Protein AF-A0A662H9S5-F1 (afdb_monomer)

Solvent-accessible surface area (backbone atoms only — not comparable to full-atom values): 3631 Å² total; per-residue (Å²): 135,81,92,68,92,79,60,88,67,54,89,78,48,55,72,69,58,43,51,53,53,50,30,68,72,73,67,54,50,73,69,59,50,52,50,77,70,48,82,77,76,68,51,65,71,60,51,50,73,73,48,83,89,116

Sequence (54 aa):
MSKTSRIPGFYKLSIDERLKKVAEFAGLTEEELSILRKVGNLDLELADRMIENV

pLDDT: mean 90.87, std 6.49, range [60.88, 97.94]

Structure (mmCIF, N/CA/C/O backbone):
data_AF-A0A662H9S5-F1
#
_entry.id   AF-A0A662H9S5-F1
#
loop_
_atom_site.group_PDB
_atom_site.id
_atom_site.type_symbol
_a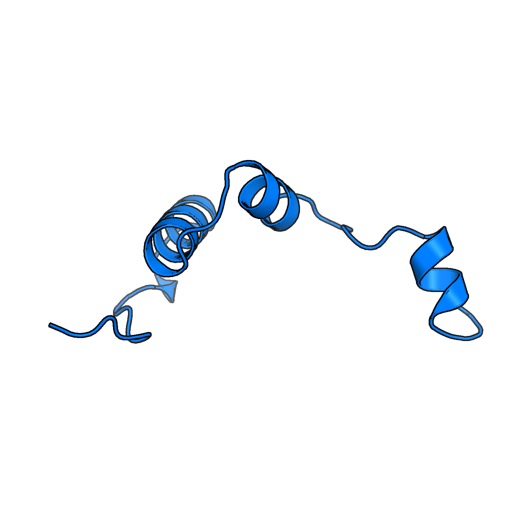tom_site.label_atom_id
_atom_site.label_alt_id
_atom_site.label_comp_id
_atom_site.label_asym_id
_atom_site.label_entity_id
_atom_site.label_seq_id
_atom_site.pdbx_PDB_ins_code
_atom_site.Cartn_x
_atom_site.Cartn_y
_atom_site.Cartn_z
_atom_site.occupancy
_atom_site.B_iso_or_equiv
_atom_site.auth_seq_id
_atom_site.auth_comp_id
_atom_site.auth_asym_id
_atom_site.auth_atom_id
_atom_site.pdbx_PDB_model_num
ATOM 1 N N . MET A 1 1 ? -9.060 -0.360 25.010 1.00 60.88 1 MET A N 1
ATOM 2 C CA . MET A 1 1 ? -8.992 -1.407 23.965 1.00 60.88 1 MET A CA 1
ATOM 3 C C . MET A 1 1 ? -7.697 -1.196 23.196 1.00 60.88 1 MET A C 1
ATOM 5 O O . MET A 1 1 ? -7.501 -0.096 22.698 1.00 60.88 1 MET A O 1
ATOM 9 N N . SER A 1 2 ? -6.790 -2.172 23.155 1.00 83.38 2 SER A N 1
ATOM 10 C CA . SER A 1 2 ? -5.591 -2.093 22.309 1.00 83.38 2 SER A CA 1
ATOM 11 C C . SER A 1 2 ? -5.975 -2.241 20.831 1.00 83.38 2 SER A C 1
ATOM 13 O O . SER A 1 2 ? -6.924 -2.958 20.504 1.00 83.38 2 SER A O 1
ATOM 15 N N . LYS A 1 3 ? -5.259 -1.558 19.927 1.00 84.94 3 LYS A N 1
ATOM 16 C CA . LYS A 1 3 ? -5.420 -1.761 18.477 1.00 84.94 3 LYS A CA 1
ATOM 17 C C . LYS A 1 3 ? -5.112 -3.229 18.138 1.00 84.94 3 LYS A C 1
ATOM 19 O O . LYS A 1 3 ? -4.124 -3.781 18.613 1.00 84.94 3 LYS A O 1
ATOM 24 N N . THR A 1 4 ? -5.954 -3.861 17.318 1.00 92.62 4 THR A N 1
ATOM 25 C CA . THR A 1 4 ? -5.766 -5.240 16.836 1.00 92.62 4 THR A CA 1
ATOM 26 C C . THR A 1 4 ? -5.690 -5.261 15.317 1.00 92.62 4 THR A C 1
ATOM 28 O O . THR A 1 4 ? -6.456 -4.576 14.650 1.00 92.62 4 THR A O 1
ATOM 31 N N . SER A 1 5 ? -4.804 -6.089 14.768 1.00 93.25 5 SER A N 1
ATOM 32 C CA . SER A 1 5 ? -4.700 -6.325 13.323 1.00 93.25 5 SER A CA 1
ATOM 33 C C . SER A 1 5 ? -5.865 -7.146 12.751 1.00 93.25 5 SER A C 1
ATOM 35 O O . SER A 1 5 ? -5.965 -7.323 11.539 1.00 93.25 5 SER A O 1
ATOM 37 N N . ARG A 1 6 ? -6.766 -7.664 13.598 1.00 93.69 6 ARG A N 1
ATOM 38 C CA . ARG A 1 6 ? -7.951 -8.405 13.151 1.00 93.69 6 ARG A CA 1
ATOM 39 C C . ARG A 1 6 ? -8.997 -7.443 12.588 1.00 93.69 6 ARG A C 1
ATOM 41 O O . ARG A 1 6 ? -9.662 -6.743 13.345 1.00 93.69 6 ARG A O 1
ATOM 48 N N . ILE A 1 7 ? -9.190 -7.480 11.268 1.00 93.56 7 ILE A N 1
ATOM 49 C CA . ILE A 1 7 ? -10.223 -6.716 10.551 1.00 93.56 7 ILE A CA 1
ATOM 50 C C . ILE A 1 7 ? -11.167 -7.704 9.835 1.00 93.56 7 ILE A C 1
ATOM 52 O O . ILE A 1 7 ? -10.907 -8.104 8.697 1.00 93.56 7 ILE A O 1
ATOM 56 N N . PRO A 1 8 ? -12.257 -8.156 10.484 1.00 94.94 8 PRO A N 1
ATOM 57 C CA . PRO A 1 8 ? -13.210 -9.079 9.871 1.00 94.94 8 PRO A CA 1
ATOM 58 C C . PRO A 1 8 ? -13.811 -8.513 8.581 1.00 94.94 8 PRO A C 1
ATOM 60 O O . PRO A 1 8 ? -14.161 -7.337 8.505 1.00 94.94 8 PRO A O 1
ATOM 63 N N . GLY A 1 9 ? -13.938 -9.359 7.556 1.00 96.88 9 GLY A N 1
ATOM 64 C CA . GLY A 1 9 ? -14.520 -8.960 6.272 1.00 96.88 9 GLY A CA 1
ATOM 65 C C . GLY A 1 9 ? -13.631 -8.059 5.410 1.00 96.88 9 GLY A C 1
ATOM 66 O O . GLY A 1 9 ? -14.111 -7.567 4.397 1.00 96.88 9 GLY A O 1
ATOM 67 N N . PHE A 1 10 ? -12.349 -7.871 5.748 1.00 97.25 10 PHE A N 1
ATOM 68 C CA . PHE A 1 10 ? -11.429 -7.028 4.970 1.00 97.25 10 PHE A CA 1
ATOM 69 C C . PHE A 1 10 ? -11.361 -7.408 3.481 1.00 97.25 10 PHE A C 1
ATOM 71 O O . PHE A 1 10 ? -11.348 -6.540 2.614 1.00 97.25 10 PHE A O 1
ATOM 78 N N . TYR A 1 11 ? -11.418 -8.705 3.168 1.00 96.62 11 TYR A N 1
ATOM 79 C CA . TYR A 1 11 ? -11.434 -9.209 1.791 1.00 96.62 11 TYR A CA 1
ATOM 80 C C . TYR A 1 11 ? -12.699 -8.831 0.996 1.00 96.62 11 TYR A C 1
ATOM 82 O O . TYR A 1 11 ? -12.683 -8.914 -0.228 1.00 96.62 11 TYR A O 1
ATOM 90 N N . LYS A 1 12 ? -13.787 -8.423 1.662 1.00 97.94 12 LYS A N 1
ATOM 91 C CA . LYS A 1 12 ? -15.037 -7.982 1.015 1.00 97.94 12 LYS A CA 1
ATOM 92 C C . LYS A 1 12 ? -14.998 -6.516 0.587 1.00 97.94 12 LYS A C 1
ATOM 94 O O . LYS A 1 12 ? -15.859 -6.088 -0.168 1.00 97.94 12 LYS A O 1
ATOM 99 N N . LEU A 1 13 ? -14.032 -5.757 1.097 1.00 97.69 13 LEU A N 1
ATOM 100 C CA . LEU A 1 13 ? -13.885 -4.334 0.818 1.00 97.69 13 LEU A CA 1
ATOM 101 C C . LEU A 1 13 ? -13.219 -4.113 -0.540 1.00 97.69 13 LEU A C 1
ATOM 103 O O . LEU A 1 13 ? -12.350 -4.899 -0.943 1.00 97.69 13 LEU A O 1
ATOM 107 N N . SER A 1 14 ? -13.577 -3.009 -1.190 1.00 96.69 14 SER A N 1
ATOM 108 C CA . SER A 1 14 ? -12.853 -2.465 -2.341 1.00 96.69 14 SER A CA 1
ATOM 109 C C . SER A 1 14 ? -1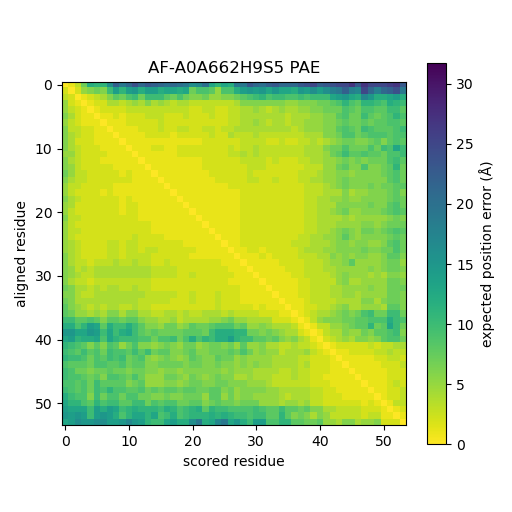1.433 -2.033 -1.954 1.00 96.69 14 SER A C 1
ATOM 111 O O . SER A 1 14 ? -11.110 -1.867 -0.776 1.00 96.69 14 SER A O 1
ATOM 113 N N . ILE A 1 15 ? -10.560 -1.834 -2.944 1.00 92.94 15 ILE A N 1
ATOM 114 C CA . ILE A 1 15 ? -9.170 -1.407 -2.708 1.00 92.94 15 ILE A CA 1
ATOM 115 C C . ILE A 1 15 ? -9.122 -0.066 -1.956 1.00 92.94 15 ILE A C 1
ATOM 117 O O . ILE A 1 15 ? -8.363 0.067 -0.998 1.00 92.94 15 ILE A O 1
ATOM 121 N N . ASP A 1 16 ? -9.977 0.894 -2.316 1.00 93.00 16 ASP A N 1
ATOM 122 C CA . ASP A 1 16 ? -10.030 2.202 -1.653 1.00 93.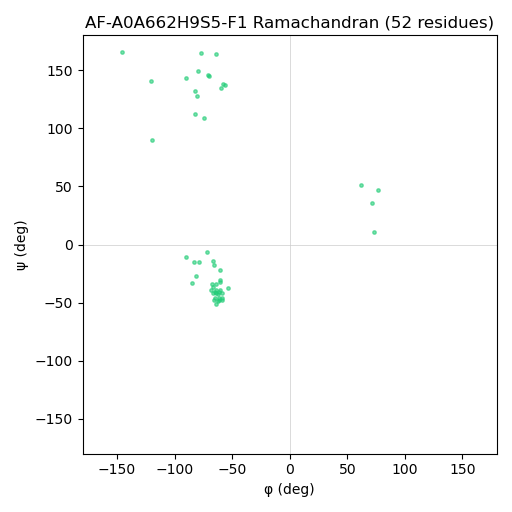00 16 ASP A CA 1
ATOM 123 C C . ASP A 1 16 ? -10.470 2.112 -0.187 1.00 93.00 16 ASP A C 1
ATOM 125 O O . ASP A 1 16 ? -9.901 2.776 0.682 1.00 93.00 16 ASP A O 1
ATOM 129 N N . GLU A 1 17 ? -11.458 1.270 0.118 1.00 96.06 17 GLU A N 1
ATOM 130 C CA . GLU A 1 17 ? -11.913 1.040 1.494 1.00 96.06 17 GLU A CA 1
ATOM 131 C C . GLU A 1 17 ? -10.842 0.341 2.337 1.00 96.06 17 GLU A C 1
ATOM 133 O O . GLU A 1 17 ? -10.673 0.659 3.519 1.00 96.06 17 GLU A O 1
ATOM 138 N N . ARG A 1 18 ? -10.088 -0.589 1.734 1.00 95.88 18 ARG A N 1
ATOM 139 C CA . ARG A 1 18 ? -8.945 -1.238 2.389 1.00 95.88 18 ARG A CA 1
ATOM 140 C C . ARG A 1 18 ? -7.864 -0.221 2.731 1.00 95.88 18 ARG A C 1
ATOM 142 O O . ARG A 1 18 ? -7.420 -0.198 3.876 1.00 95.88 18 ARG A O 1
ATOM 149 N N . LEU A 1 19 ? -7.484 0.628 1.774 1.00 94.12 19 LEU A N 1
ATOM 150 C CA . LEU A 1 19 ? -6.470 1.667 1.971 1.00 94.12 19 LEU A CA 1
ATOM 151 C C . LEU A 1 19 ? -6.861 2.627 3.096 1.00 94.12 19 LEU A C 1
ATOM 153 O O . LEU A 1 19 ? -6.055 2.862 3.991 1.00 94.12 19 LEU A O 1
ATOM 157 N N . LYS A 1 20 ? -8.112 3.105 3.114 1.00 94.12 20 LYS A N 1
ATOM 158 C CA . LYS A 1 20 ? -8.613 3.979 4.189 1.00 94.12 20 LYS A CA 1
ATOM 159 C C . LYS A 1 20 ? -8.520 3.317 5.566 1.00 94.12 20 LYS A C 1
ATOM 161 O O . LYS A 1 20 ? -7.995 3.922 6.495 1.00 94.12 20 LYS A O 1
ATOM 166 N N . LYS A 1 21 ? -8.972 2.063 5.694 1.00 94.88 21 LYS A N 1
ATOM 167 C CA . LYS A 1 21 ? -8.887 1.325 6.968 1.00 94.88 21 LYS A CA 1
ATOM 168 C C . LYS A 1 21 ? -7.449 1.112 7.430 1.00 94.88 21 LYS A C 1
ATOM 170 O O . LYS A 1 21 ? -7.176 1.230 8.620 1.00 94.88 21 LYS A O 1
ATOM 175 N N . VAL A 1 22 ? -6.545 0.764 6.515 1.00 94.12 22 VAL A N 1
ATOM 176 C CA . VAL A 1 22 ? -5.127 0.552 6.842 1.00 94.12 22 VAL A CA 1
ATOM 177 C C . VAL A 1 22 ? -4.470 1.864 7.261 1.00 94.12 22 VAL A C 1
ATOM 179 O O . VAL A 1 22 ? -3.753 1.872 8.258 1.00 94.12 22 VAL A O 1
ATOM 182 N N . ALA A 1 23 ? -4.765 2.967 6.573 1.00 94.50 23 ALA A N 1
ATOM 183 C CA . ALA A 1 23 ? -4.242 4.280 6.926 1.00 94.50 23 ALA A CA 1
ATOM 184 C C . ALA A 1 23 ? -4.687 4.736 8.315 1.00 94.50 23 ALA A C 1
ATOM 186 O O . ALA A 1 23 ? -3.843 5.101 9.126 1.00 94.50 23 ALA A O 1
ATOM 187 N N . GLU A 1 24 ? -5.977 4.629 8.639 1.00 93.56 24 GLU A N 1
ATOM 188 C CA . GLU A 1 24 ? -6.489 4.954 9.978 1.00 93.56 24 GLU A CA 1
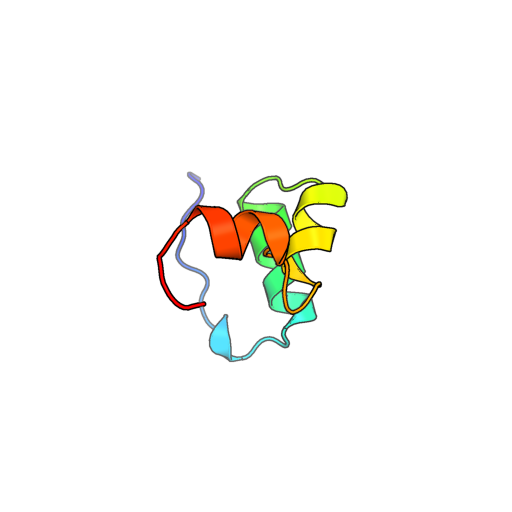ATOM 189 C C . GLU A 1 24 ? -5.870 4.047 11.061 1.00 93.56 24 GLU A C 1
ATOM 191 O O . GLU A 1 24 ? -5.489 4.488 12.153 1.00 93.56 24 GLU A O 1
ATOM 196 N N . PHE A 1 25 ? -5.729 2.755 10.753 1.00 94.25 25 PHE A N 1
ATOM 197 C CA . PHE A 1 25 ? -5.148 1.786 11.671 1.00 94.25 25 PHE A CA 1
ATOM 198 C C . PHE A 1 25 ? -3.673 2.082 11.970 1.00 94.25 25 PHE A C 1
ATOM 200 O O . PHE A 1 25 ? -3.286 2.071 13.143 1.00 94.25 25 PHE A O 1
ATOM 207 N N . ALA A 1 26 ? -2.870 2.363 10.945 1.00 93.69 26 ALA A N 1
ATOM 208 C CA . ALA A 1 26 ? -1.431 2.583 11.062 1.00 93.69 26 ALA A CA 1
ATOM 209 C C . ALA A 1 26 ? -1.042 4.052 11.310 1.00 93.69 26 ALA A C 1
ATOM 211 O O . ALA A 1 26 ? 0.094 4.309 11.687 1.00 93.69 26 ALA A O 1
ATOM 212 N N . GLY A 1 27 ? -1.981 4.995 11.179 1.00 94.75 27 GLY A N 1
ATOM 213 C CA . GLY A 1 27 ? -1.706 6.429 11.296 1.00 94.75 27 GLY A CA 1
ATOM 214 C C . GLY A 1 27 ? -0.913 6.978 10.111 1.00 94.75 27 GLY A C 1
ATOM 215 O O . GLY A 1 27 ? -0.055 7.829 10.319 1.00 94.75 27 GLY A O 1
ATOM 216 N N . LEU A 1 28 ? -1.171 6.463 8.903 1.00 96.06 28 LEU A N 1
ATOM 217 C CA . LEU A 1 28 ? -0.431 6.857 7.702 1.00 96.06 28 LEU A CA 1
ATOM 218 C C . LEU A 1 28 ? -0.770 8.284 7.275 1.00 96.06 28 LEU A C 1
ATOM 220 O O . LEU A 1 28 ? -1.925 8.711 7.363 1.00 96.06 28 LEU A O 1
ATOM 224 N N . THR A 1 29 ? 0.228 8.987 6.752 1.00 95.44 29 THR A N 1
ATOM 225 C CA . THR A 1 29 ? 0.043 10.300 6.129 1.00 95.44 29 THR A CA 1
ATOM 226 C C . THR A 1 29 ? -0.556 10.170 4.726 1.00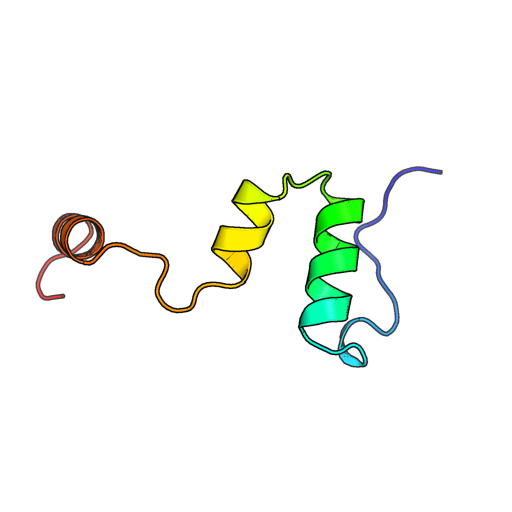 95.44 29 THR A C 1
ATOM 228 O O . THR A 1 29 ? -0.548 9.102 4.107 1.00 95.44 29 THR A O 1
ATOM 231 N N . GLU A 1 30 ? -1.055 11.283 4.184 1.00 90.38 30 GLU A N 1
ATOM 232 C CA . GLU A 1 30 ? -1.519 11.342 2.790 1.00 90.38 30 GLU A CA 1
ATOM 233 C C . GLU A 1 30 ? -0.397 11.017 1.790 1.00 90.38 30 GLU A C 1
ATOM 235 O O . GLU A 1 30 ? -0.634 10.397 0.752 1.00 90.38 30 GLU A O 1
ATOM 240 N N . GLU A 1 31 ? 0.845 11.375 2.119 1.00 91.62 31 GLU A N 1
ATOM 241 C CA . GLU A 1 31 ? 2.022 11.073 1.301 1.00 91.62 31 GLU A CA 1
ATOM 242 C C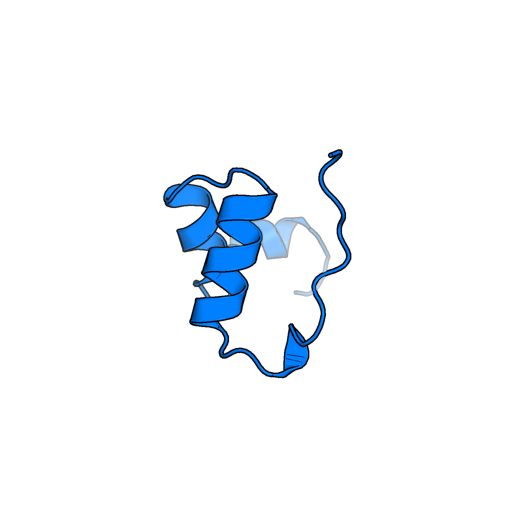 . GLU A 1 31 ? 2.274 9.561 1.243 1.00 91.62 31 GLU A C 1
ATOM 244 O O . GLU A 1 31 ? 2.400 9.000 0.153 1.00 91.62 31 GLU A O 1
ATOM 249 N N . GLU A 1 32 ? 2.251 8.877 2.389 1.00 93.12 32 GLU A N 1
ATOM 250 C CA . GLU A 1 32 ? 2.408 7.419 2.482 1.00 93.12 32 GLU A CA 1
ATOM 251 C C . GLU A 1 32 ? 1.258 6.675 1.790 1.00 93.12 32 GLU A C 1
ATOM 253 O O . GLU A 1 32 ? 1.472 5.695 1.070 1.00 93.12 32 GLU A O 1
ATOM 258 N N . LEU A 1 33 ? 0.030 7.178 1.932 1.00 90.88 33 LEU A N 1
ATOM 259 C CA . LEU A 1 33 ? -1.134 6.675 1.203 1.00 90.88 33 LEU A CA 1
ATOM 260 C C . LEU A 1 33 ? -0.975 6.810 -0.315 1.00 90.88 33 LEU A C 1
ATOM 262 O O . LEU A 1 33 ? -1.389 5.916 -1.059 1.00 90.88 33 LEU A O 1
ATOM 266 N N . SER A 1 34 ? -0.385 7.912 -0.784 1.00 89.19 34 SER A N 1
ATOM 267 C CA . SER A 1 34 ? -0.165 8.150 -2.213 1.00 89.19 34 SER A CA 1
ATOM 268 C C . SER A 1 34 ? 0.798 7.133 -2.828 1.00 89.19 34 SER A C 1
ATOM 270 O O . SER A 1 34 ? 0.596 6.720 -3.971 1.00 89.19 34 SER A O 1
ATOM 272 N N . ILE A 1 35 ? 1.789 6.670 -2.056 1.00 91.00 35 ILE A N 1
ATOM 273 C CA . ILE A 1 35 ? 2.711 5.606 -2.464 1.00 91.00 35 ILE A CA 1
ATOM 274 C C . ILE A 1 35 ? 1.912 4.318 -2.662 1.00 91.00 35 ILE A C 1
ATOM 276 O O . ILE A 1 35 ? 1.937 3.738 -3.739 1.00 91.00 35 ILE A O 1
ATOM 280 N N . LEU A 1 36 ? 1.088 3.911 -1.695 1.00 90.19 36 LEU A N 1
ATOM 281 C CA . LEU A 1 36 ? 0.305 2.669 -1.800 1.00 90.19 36 LEU A CA 1
ATOM 282 C C . LEU A 1 36 ? -0.673 2.629 -2.992 1.00 90.19 36 LEU A C 1
ATOM 284 O O . LEU A 1 36 ? -1.062 1.543 -3.422 1.00 90.19 36 LEU A O 1
ATOM 288 N N . ARG A 1 37 ? -1.078 3.787 -3.530 1.00 86.06 37 ARG A N 1
ATOM 289 C CA . ARG A 1 37 ? -1.947 3.891 -4.718 1.00 86.06 37 ARG A CA 1
ATOM 290 C C . ARG A 1 37 ? -1.201 3.737 -6.041 1.00 86.06 37 ARG A C 1
ATOM 292 O O . ARG A 1 37 ? -1.812 3.364 -7.041 1.00 86.06 37 ARG A O 1
ATOM 299 N N . LYS A 1 38 ? 0.083 4.075 -6.074 1.00 85.31 38 LYS A N 1
ATOM 300 C CA . LYS A 1 38 ? 0.896 4.065 -7.289 1.00 85.31 38 LYS A CA 1
ATOM 301 C C . LYS A 1 38 ? 1.358 2.638 -7.593 1.00 85.31 38 LYS A C 1
ATOM 303 O O . LYS A 1 38 ? 1.911 1.939 -6.748 1.00 85.31 38 LYS A O 1
ATOM 308 N N . VAL A 1 39 ? 1.118 2.199 -8.824 1.00 76.19 39 VAL A N 1
ATOM 309 C CA . VAL A 1 39 ? 1.663 0.942 -9.348 1.00 76.19 39 VAL A CA 1
ATOM 310 C C . VAL A 1 39 ? 3.091 1.215 -9.822 1.00 76.19 39 VAL A C 1
ATOM 312 O O . VAL A 1 39 ? 3.309 2.195 -10.525 1.00 76.19 39 VAL A O 1
ATOM 315 N N . GLY A 1 40 ? 4.053 0.367 -9.444 1.00 78.94 40 GLY A N 1
ATOM 316 C CA . GLY A 1 40 ? 5.460 0.558 -9.820 1.00 78.94 40 GLY A CA 1
ATOM 317 C C . GLY A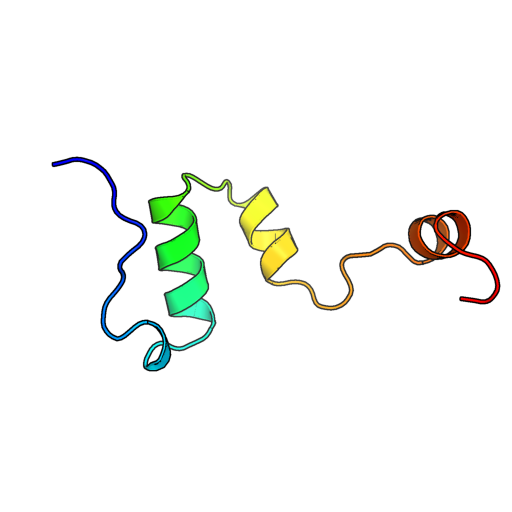 1 40 ? 6.175 1.642 -9.005 1.00 78.94 40 GLY A C 1
ATOM 318 O O . GLY A 1 40 ? 6.853 2.490 -9.566 1.00 78.94 40 GLY A O 1
ATOM 319 N N . ASN A 1 41 ? 6.025 1.628 -7.676 1.00 82.12 41 ASN A N 1
ATOM 320 C CA . ASN A 1 41 ? 6.694 2.583 -6.773 1.00 82.12 41 ASN A CA 1
ATOM 321 C C . ASN A 1 41 ? 8.212 2.459 -6.701 1.00 82.12 41 ASN A C 1
ATOM 323 O O . ASN A 1 41 ? 8.862 3.321 -6.111 1.00 82.12 41 ASN A O 1
ATOM 327 N N . LEU A 1 42 ? 8.757 1.357 -7.205 1.00 86.19 42 LEU A N 1
ATOM 328 C CA . LEU A 1 42 ? 10.189 1.168 -7.239 1.00 86.19 42 LEU A CA 1
ATOM 329 C C . LEU A 1 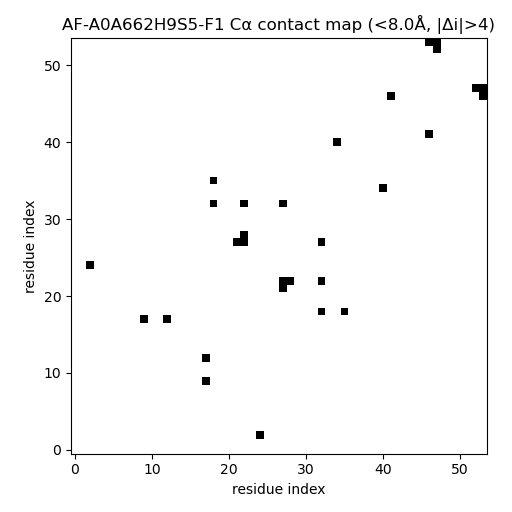42 ? 10.729 1.896 -8.465 1.00 86.19 42 LEU A C 1
ATOM 331 O O . LEU A 1 42 ? 10.437 1.512 -9.596 1.00 86.19 42 LEU A O 1
ATOM 335 N N . ASP A 1 43 ? 11.484 2.956 -8.211 1.00 87.31 43 ASP A N 1
ATOM 336 C CA . ASP A 1 43 ? 12.226 3.659 -9.247 1.00 87.31 43 ASP A CA 1
ATOM 337 C C . ASP A 1 43 ? 13.161 2.684 -9.984 1.00 87.31 43 ASP A C 1
ATOM 339 O O . ASP A 1 43 ? 13.787 1.832 -9.354 1.00 87.31 43 ASP A O 1
ATOM 343 N N . LEU A 1 44 ? 13.228 2.780 -11.315 1.00 87.69 44 LEU A N 1
ATOM 344 C CA . LEU A 1 44 ? 13.996 1.834 -12.131 1.00 87.69 44 LEU A CA 1
ATOM 345 C C . LEU A 1 44 ? 15.504 1.951 -11.893 1.00 87.69 44 LEU A C 1
ATOM 347 O O . LEU A 1 44 ? 16.186 0.933 -11.907 1.00 87.69 44 LEU A O 1
ATOM 351 N N . GLU A 1 45 ? 16.022 3.154 -11.630 1.00 91.38 45 GLU A N 1
ATOM 352 C CA . GLU A 1 45 ? 17.434 3.340 -11.288 1.00 91.38 45 GLU A CA 1
ATOM 353 C C . GLU A 1 45 ? 17.731 2.735 -9.911 1.00 91.38 45 GLU A C 1
ATOM 355 O O . GLU A 1 45 ? 18.762 2.093 -9.711 1.00 91.38 45 GLU A O 1
ATOM 360 N N . LEU A 1 46 ? 16.808 2.890 -8.957 1.00 90.62 46 LEU A N 1
ATOM 361 C CA . LEU A 1 46 ? 16.919 2.212 -7.668 1.00 90.62 46 LEU A CA 1
ATOM 362 C C . LEU A 1 46 ? 16.850 0.686 -7.826 1.00 90.62 46 LEU A C 1
ATOM 364 O O . LEU A 1 46 ? 17.639 -0.010 -7.193 1.00 90.62 46 LEU A O 1
ATOM 368 N N . ALA A 1 47 ? 15.953 0.172 -8.671 1.00 91.56 47 ALA A N 1
ATOM 369 C CA . ALA A 1 47 ? 15.825 -1.256 -8.949 1.00 91.56 47 ALA A CA 1
ATOM 370 C C . ALA A 1 47 ? 17.109 -1.841 -9.557 1.00 91.56 47 ALA A C 1
ATOM 372 O O . ALA A 1 47 ? 17.590 -2.865 -9.075 1.00 91.56 47 ALA A O 1
ATOM 373 N N . ASP A 1 48 ? 17.687 -1.161 -10.551 1.00 91.81 48 ASP A N 1
ATOM 374 C CA . ASP A 1 48 ? 18.937 -1.543 -11.225 1.00 91.81 48 ASP A CA 1
ATOM 375 C C . ASP A 1 48 ? 20.129 -1.606 -10.258 1.00 91.81 48 ASP A C 1
ATOM 377 O O . ASP A 1 48 ? 21.014 -2.444 -10.385 1.00 91.81 48 ASP A O 1
ATOM 381 N N . ARG A 1 49 ? 20.122 -0.779 -9.208 1.00 94.94 49 ARG A N 1
ATOM 382 C CA . ARG A 1 49 ? 21.143 -0.827 -8.150 1.00 94.94 49 ARG A CA 1
ATOM 383 C C . ARG A 1 49 ? 20.928 -1.945 -7.125 1.00 94.94 49 ARG A C 1
ATOM 385 O O . ARG A 1 49 ? 21.834 -2.201 -6.332 1.00 94.94 49 ARG A O 1
ATOM 392 N N . MET A 1 50 ? 19.746 -2.565 -7.064 1.00 94.19 50 MET A N 1
ATOM 393 C CA . MET A 1 50 ? 19.431 -3.585 -6.054 1.00 94.19 50 MET A CA 1
ATOM 394 C C . MET A 1 50 ? 19.904 -4.985 -6.449 1.00 94.19 50 MET A C 1
ATOM 396 O O . MET A 1 50 ? 20.239 -5.769 -5.560 1.00 94.19 50 MET A O 1
ATOM 400 N N . ILE A 1 51 ? 19.900 -5.315 -7.743 1.00 94.69 51 ILE A N 1
ATOM 401 C CA . ILE A 1 51 ? 20.259 -6.639 -8.266 1.00 94.69 51 ILE A CA 1
ATOM 402 C C . ILE A 1 51 ? 20.965 -6.519 -9.621 1.00 94.69 51 ILE A C 1
ATOM 404 O O . ILE A 1 51 ? 20.903 -5.488 -10.275 1.00 94.69 51 ILE A O 1
ATOM 408 N N . GLU A 1 52 ? 21.593 -7.601 -10.071 1.00 90.06 52 GLU A N 1
ATOM 409 C CA . GLU A 1 52 ? 22.154 -7.707 -11.420 1.00 90.06 52 GLU A CA 1
ATOM 410 C C . GLU A 1 52 ? 21.104 -8.276 -12.399 1.00 90.06 52 GLU A C 1
ATOM 412 O O . GLU A 1 52 ? 20.370 -9.198 -12.039 1.00 90.06 52 GLU A O 1
ATOM 417 N N . ASN A 1 53 ? 21.081 -7.791 -13.649 1.00 86.81 53 ASN A N 1
ATOM 418 C CA . ASN A 1 53 ? 20.163 -8.214 -14.729 1.00 86.81 53 ASN A CA 1
ATOM 419 C C . ASN A 1 53 ? 18.665 -7.958 -14.445 1.00 86.81 53 ASN A C 1
ATOM 421 O O . ASN A 1 53 ? 17.850 -8.877 -14.563 1.00 86.81 53 ASN A O 1
ATOM 425 N N . VAL A 1 54 ? 18.328 -6.719 -14.067 1.00 77.06 54 VAL A N 1
ATOM 426 C CA . VAL A 1 54 ? 16.941 -6.219 -13.958 1.00 77.06 54 VAL A CA 1
ATOM 427 C C . VAL A 1 54 ? 16.171 -6.330 -15.274 1.00 77.06 54 VAL A C 1
ATOM 429 O O . VAL A 1 54 ? 16.759 -6.045 -16.343 1.00 77.06 54 VAL A O 1
#

Secondary structure (DSSP, 8-state):
----S--TTGGGS-HHHHHHHHHHHHT--HHHHHHHHSS--S-HHHHHHHSS--

Nearest PDB structures (foldseek):
  8sz6-assembly1_B  TM=8.943E-01  e=1.222E-02  Pseudomonas sp. 'mevalonii'
  1qax-assembly1_A  TM=8.939E-01  e=1.691E-02  Pseudomonas sp. 'mevalonii'
  6p7k-assembly1_A  TM=8.889E-01  e=2.339E-02  Burkholderia cenocepacia
  4i4b-assembly1_A  TM=9.034E-01  e=2.495E-02  Pseudomonas sp. 'mevalonii'

Foldseek 3Di:
DDQDPDDPCLVVDDPVVNLVVVCVSVVDDPVRSVCVPDDCSQDVVNVCVVDPPD

Radius of gyration: 15.43 Å; Cα contacts (8 Å, |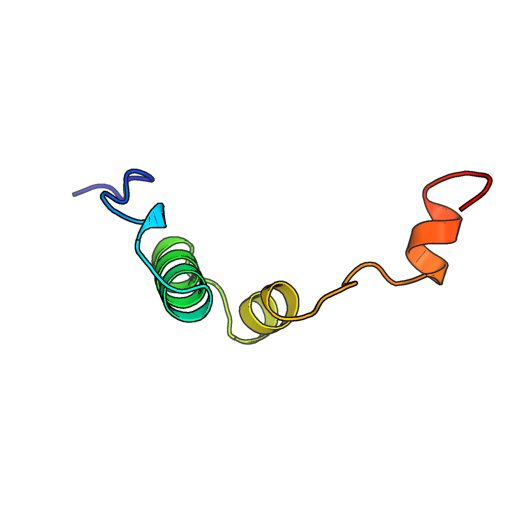Δi|>4): 15; chains: 1; bounding box: 37×21×39 Å

Mean predicted aligned error: 4.88 Å